Protein AF-A0A7C7V1A7-F1 (afdb_monomer_lite)

Sequence (77 aa):
MRIFDPHFFMESNWYRDEYGLDTISMGVTAAFLMECGQRGYISAKDIGYDLSWGNTEGVSRLLRETATMYRIREGMR

Radius of gyration: 13.04 Å; chains: 1; bounding box: 26×37×30 Å

Secondary structure (DSSP, 8-state):
-----HHHHHHHHHHHHHHT--HHHHHHHHHHHHHHHHTTSS-HHHHSS---TT-HHHHHHHHHHHHHHHHHHHTT-

Foldseek 3Di:
DADPDVVLVVVLVVLCVVLVHDPVVLVVVLVVVQVCCVVPVDDCVNVVHDSHHPPSVSSVVVSVVVSVVSVVVVVVD

pLDDT: mean 71.94, std 12.85, range [39.75, 87.0]

Structure (mmCIF, N/CA/C/O backbone):
data_AF-A0A7C7V1A7-F1
#
_entry.id   AF-A0A7C7V1A7-F1
#
loop_
_atom_site.group_PDB
_atom_site.id
_atom_site.type_symbol
_atom_site.label_atom_id
_atom_site.label_alt_id
_atom_site.label_comp_id
_atom_site.label_asym_id
_atom_site.label_entity_id
_atom_site.label_seq_id
_atom_site.pdbx_PDB_ins_code
_atom_site.Cartn_x
_atom_site.Cartn_y
_atom_site.Cartn_z
_atom_site.occupancy
_atom_site.B_iso_or_equiv
_atom_site.auth_seq_id
_atom_site.auth_comp_id
_atom_site.auth_asym_id
_atom_site.auth_atom_id
_atom_site.pdbx_PDB_model_num
ATOM 1 N N . MET A 1 1 ? -4.652 -15.918 0.184 1.00 40.28 1 MET A N 1
ATOM 2 C CA . MET A 1 1 ? -4.608 -15.953 -1.294 1.00 40.28 1 MET A CA 1
ATOM 3 C C . MET A 1 1 ? -3.446 -15.069 -1.735 1.00 40.28 1 MET A C 1
ATOM 5 O O . MET A 1 1 ? -3.389 -13.937 -1.276 1.00 40.28 1 MET A O 1
ATOM 9 N N . ARG A 1 2 ? -2.477 -15.581 -2.504 1.00 41.12 2 ARG A N 1
ATOM 10 C CA . ARG A 1 2 ? -1.366 -14.782 -3.065 1.00 41.12 2 ARG A CA 1
ATOM 11 C C . ARG A 1 2 ? -1.744 -14.345 -4.483 1.00 41.12 2 ARG A C 1
ATOM 13 O O . ARG A 1 2 ? -2.440 -15.089 -5.165 1.00 41.12 2 ARG A O 1
ATOM 20 N N . ILE A 1 3 ? -1.301 -13.163 -4.905 1.00 56.53 3 ILE A N 1
ATOM 21 C CA . ILE A 1 3 ? -1.547 -12.651 -6.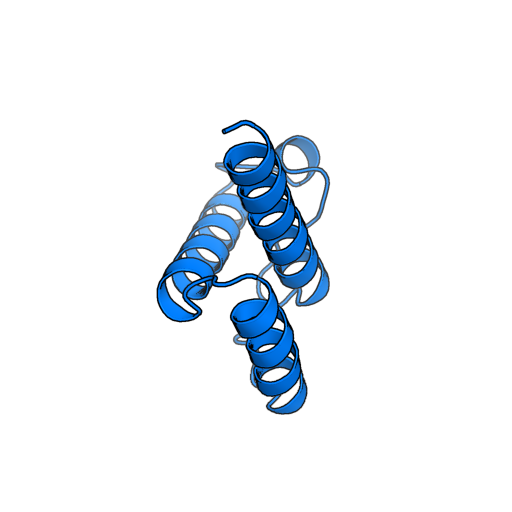259 1.00 56.53 3 ILE A CA 1
ATOM 22 C C . ILE A 1 3 ? -0.591 -13.391 -7.208 1.00 56.53 3 ILE A C 1
ATOM 24 O O . ILE A 1 3 ? 0.622 -13.275 -7.059 1.00 56.53 3 ILE A O 1
ATOM 28 N N . PHE A 1 4 ? -1.131 -14.188 -8.132 1.00 67.56 4 PHE A N 1
ATOM 29 C CA . PHE A 1 4 ? -0.378 -15.007 -9.100 1.00 67.56 4 PHE A CA 1
ATOM 30 C C . PHE A 1 4 ? -0.678 -14.604 -10.553 1.00 67.56 4 PHE A C 1
ATOM 32 O O . PHE A 1 4 ? -0.646 -15.434 -11.456 1.00 67.56 4 PHE A O 1
ATOM 39 N N . ASP A 1 5 ? -0.988 -13.328 -10.780 1.00 71.06 5 ASP A N 1
ATOM 40 C CA . ASP A 1 5 ? -1.255 -12.802 -12.116 1.00 71.06 5 ASP A CA 1
ATOM 41 C C . ASP A 1 5 ? 0.027 -12.190 -12.724 1.00 71.06 5 ASP A C 1
ATOM 43 O O . ASP A 1 5 ? 0.500 -11.157 -12.236 1.00 71.06 5 ASP A O 1
ATOM 47 N N . PRO A 1 6 ? 0.612 -12.796 -13.775 1.00 68.06 6 PRO A N 1
ATOM 48 C CA . PRO A 1 6 ? 1.814 -12.272 -14.418 1.00 68.06 6 PRO A CA 1
ATOM 49 C C . PRO A 1 6 ? 1.602 -10.913 -15.108 1.00 68.06 6 PRO A C 1
ATOM 51 O O . PRO A 1 6 ? 2.548 -10.127 -15.165 1.00 68.06 6 PRO A O 1
ATOM 54 N N . HIS A 1 7 ? 0.393 -10.586 -15.582 1.00 69.06 7 HIS A N 1
ATOM 55 C CA . HIS A 1 7 ? 0.102 -9.262 -16.144 1.00 69.06 7 HIS A CA 1
ATOM 56 C C . HIS A 1 7 ? 0.154 -8.180 -15.069 1.00 69.06 7 HIS A C 1
ATOM 58 O O . HIS A 1 7 ? 0.785 -7.142 -15.276 1.00 69.06 7 HIS A O 1
ATOM 64 N N . PHE A 1 8 ? 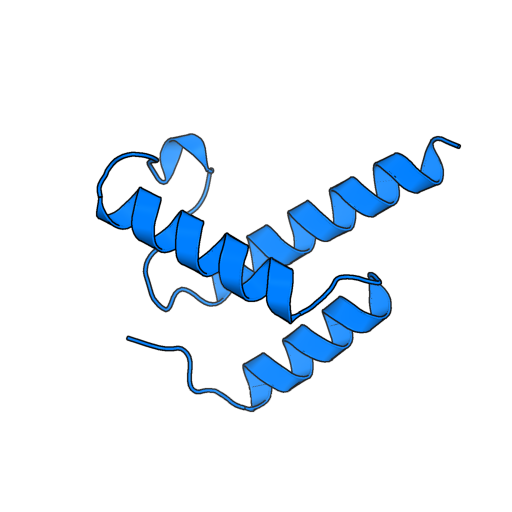-0.407 -8.460 -13.892 1.00 66.62 8 PHE A N 1
ATOM 65 C CA . PHE A 1 8 ? -0.341 -7.549 -12.750 1.00 66.62 8 PHE A CA 1
ATOM 66 C C . PHE A 1 8 ? 1.107 -7.269 -12.319 1.00 66.62 8 PHE A C 1
ATOM 68 O O . PHE A 1 8 ? 1.446 -6.131 -11.986 1.00 66.62 8 PHE A O 1
ATOM 75 N N . PHE A 1 9 ? 1.981 -8.281 -12.357 1.00 65.25 9 PHE A N 1
ATOM 76 C CA . PHE A 1 9 ? 3.405 -8.101 -12.062 1.00 65.25 9 PHE A CA 1
ATOM 77 C C . PHE A 1 9 ? 4.112 -7.216 -13.094 1.00 65.25 9 PHE A C 1
ATOM 79 O O . PHE A 1 9 ? 4.850 -6.317 -12.693 1.00 65.25 9 PHE A O 1
ATOM 86 N N . MET A 1 10 ? 3.881 -7.437 -14.392 1.00 69.06 10 MET A N 1
ATOM 87 C CA . MET A 1 10 ? 4.510 -6.643 -15.457 1.00 69.06 10 MET A CA 1
ATOM 88 C C . MET A 1 10 ? 4.063 -5.178 -15.427 1.00 69.06 10 MET A C 1
ATOM 90 O O . MET A 1 10 ? 4.899 -4.279 -15.489 1.00 69.06 10 MET A O 1
ATOM 94 N N . GLU A 1 11 ? 2.763 -4.928 -15.269 1.00 67.06 11 GLU A N 1
ATOM 95 C CA . GLU A 1 11 ? 2.214 -3.570 -15.214 1.00 67.06 11 GLU A CA 1
ATOM 96 C C . GLU A 1 11 ? 2.664 -2.833 -13.946 1.00 67.06 11 GLU A C 1
ATOM 98 O O . GLU A 1 11 ? 3.090 -1.678 -14.001 1.00 67.06 11 GLU A O 1
ATOM 103 N N . SER A 1 12 ? 2.672 -3.524 -12.802 1.00 60.50 12 SER A N 1
ATOM 104 C CA . SER A 1 12 ? 3.211 -2.968 -11.559 1.00 60.50 12 SER A CA 1
ATOM 105 C C . SER A 1 12 ? 4.694 -2.623 -11.678 1.00 60.50 12 SER A C 1
ATOM 107 O O . SER A 1 12 ? 5.119 -1.622 -11.108 1.00 60.50 12 SER A O 1
ATOM 109 N N . ASN A 1 13 ? 5.485 -3.428 -12.396 1.00 62.25 13 ASN A N 1
ATOM 110 C CA . ASN A 1 13 ? 6.908 -3.158 -12.584 1.00 62.25 13 ASN A CA 1
ATOM 111 C C . ASN A 1 13 ? 7.142 -1.944 -13.493 1.00 62.25 13 ASN A C 1
ATOM 113 O O . ASN A 1 13 ? 7.973 -1.108 -13.166 1.00 62.25 13 ASN A O 1
ATOM 117 N N . TRP A 1 14 ? 6.350 -1.790 -14.559 1.00 62.62 14 TRP A N 1
ATOM 118 C CA . TRP A 1 14 ? 6.397 -0.603 -15.419 1.00 62.62 14 TRP A CA 1
ATOM 119 C C . TRP A 1 14 ? 6.100 0.685 -14.641 1.00 62.62 14 TRP A C 1
ATOM 121 O O . TRP A 1 14 ? 6.849 1.655 -14.721 1.00 62.62 14 TRP A O 1
ATOM 131 N N . TYR A 1 15 ? 5.044 0.683 -13.819 1.00 59.84 15 TYR A N 1
ATOM 132 C CA . TYR A 1 15 ? 4.744 1.827 -12.957 1.00 59.84 15 TYR A CA 1
ATOM 133 C C . TYR A 1 15 ? 5.858 2.093 -11.934 1.00 59.84 15 TYR A C 1
ATOM 135 O O . TYR A 1 15 ? 6.140 3.245 -11.628 1.00 59.84 15 TYR A O 1
ATOM 143 N N . ARG A 1 16 ? 6.503 1.056 -11.394 1.00 56.62 16 ARG A N 1
ATOM 144 C CA . ARG A 1 16 ? 7.579 1.207 -10.401 1.00 56.62 16 ARG A CA 1
ATOM 145 C C . ARG A 1 16 ? 8.874 1.745 -10.990 1.00 56.62 16 ARG A C 1
ATOM 147 O O . ARG A 1 16 ? 9.492 2.574 -10.328 1.00 56.62 16 ARG A O 1
ATOM 154 N N . ASP A 1 17 ? 9.230 1.343 -12.206 1.00 59.69 17 ASP A N 1
ATOM 155 C CA . ASP A 1 17 ? 10.379 1.902 -12.926 1.00 59.69 17 ASP A CA 1
ATOM 156 C C . ASP A 1 17 ? 10.157 3.386 -13.247 1.00 59.69 17 ASP A C 1
ATOM 158 O O . ASP A 1 17 ? 11.039 4.203 -12.996 1.00 59.69 17 ASP A O 1
ATOM 162 N N . GLU A 1 18 ? 8.953 3.765 -13.691 1.00 61.62 18 GLU A N 1
ATOM 163 C CA . GLU A 1 18 ? 8.608 5.167 -13.976 1.00 61.62 18 GLU A CA 1
ATOM 164 C C . GLU A 1 18 ? 8.660 6.059 -12.717 1.00 61.62 18 GLU A C 1
ATOM 166 O O . GLU A 1 18 ? 8.962 7.250 -12.794 1.00 61.62 18 GLU A O 1
ATOM 171 N N . TYR A 1 19 ? 8.382 5.490 -11.538 1.00 61.62 19 TYR A N 1
ATOM 172 C CA . TYR A 1 19 ? 8.404 6.205 -10.256 1.00 61.62 19 TYR A CA 1
ATOM 173 C C . TYR A 1 19 ? 9.683 5.989 -9.428 1.00 61.62 19 TYR A C 1
ATOM 175 O O . TYR A 1 19 ? 9.789 6.556 -8.340 1.00 61.62 19 TYR A O 1
ATOM 183 N N . GLY A 1 20 ? 10.641 5.185 -9.904 1.00 59.12 20 GLY A N 1
ATOM 184 C CA . GLY A 1 20 ? 11.880 4.870 -9.184 1.00 59.12 20 GLY A CA 1
ATOM 185 C C . GLY A 1 20 ? 11.676 4.137 -7.848 1.00 59.12 20 GLY A C 1
ATOM 186 O O . GLY A 1 20 ? 12.457 4.326 -6.916 1.00 59.12 20 GLY A O 1
ATOM 187 N N . LEU A 1 21 ? 10.614 3.336 -7.717 1.00 62.06 21 LEU A N 1
ATOM 188 C CA . LEU A 1 21 ? 10.270 2.632 -6.477 1.00 62.06 21 LEU A CA 1
ATOM 189 C C . LEU A 1 21 ? 10.788 1.187 -6.477 1.00 62.06 21 LEU A C 1
ATOM 191 O O . LEU A 1 21 ? 10.528 0.427 -7.405 1.00 62.06 21 LEU A O 1
ATOM 195 N N . ASP A 1 22 ? 11.436 0.765 -5.387 1.00 71.12 22 ASP A N 1
ATOM 196 C CA . ASP A 1 22 ? 11.867 -0.628 -5.218 1.00 71.12 22 ASP A CA 1
ATOM 197 C C . ASP A 1 22 ? 10.667 -1.583 -5.061 1.00 71.12 22 ASP A C 1
ATOM 199 O O . ASP A 1 22 ? 9.918 -1.549 -4.077 1.00 71.12 22 ASP A O 1
ATOM 203 N N . THR A 1 23 ? 10.530 -2.486 -6.036 1.00 65.12 23 THR A N 1
ATOM 204 C CA . THR A 1 23 ? 9.528 -3.557 -6.088 1.00 65.12 23 THR A CA 1
ATOM 205 C C . THR A 1 23 ? 9.539 -4.453 -4.849 1.00 65.12 23 THR A C 1
ATOM 207 O O . THR A 1 23 ? 8.465 -4.867 -4.400 1.00 65.12 23 THR A O 1
ATOM 210 N N . ILE A 1 24 ? 10.710 -4.749 -4.277 1.00 77.44 24 ILE A N 1
ATOM 211 C CA . ILE A 1 24 ? 10.823 -5.679 -3.147 1.00 77.44 24 ILE A CA 1
ATOM 212 C C . ILE A 1 24 ? 10.315 -5.014 -1.871 1.00 77.44 24 ILE A C 1
ATOM 214 O O . ILE A 1 24 ? 9.393 -5.536 -1.237 1.00 77.44 24 ILE A O 1
ATOM 218 N N . SER A 1 25 ? 10.864 -3.848 -1.524 1.00 77.94 25 SER A N 1
ATOM 219 C CA . SER A 1 25 ? 10.460 -3.115 -0.321 1.00 77.94 25 SER A CA 1
ATOM 220 C C . SER A 1 25 ? 8.968 -2.795 -0.342 1.00 77.94 25 SER A C 1
ATOM 222 O O . SER A 1 25 ? 8.273 -3.024 0.646 1.00 77.94 25 SER A O 1
ATOM 224 N N . MET A 1 26 ? 8.440 -2.377 -1.495 1.00 80.06 26 MET A N 1
ATOM 225 C CA . MET A 1 26 ? 7.020 -2.070 -1.626 1.00 80.06 26 MET A CA 1
ATOM 226 C C . MET A 1 26 ? 6.127 -3.317 -1.494 1.00 80.06 26 MET A C 1
ATOM 228 O O . MET A 1 26 ? 5.093 -3.282 -0.824 1.00 80.06 26 MET A O 1
ATOM 232 N N . GLY A 1 27 ? 6.536 -4.457 -2.059 1.00 78.88 27 GLY A N 1
ATOM 233 C CA . GLY A 1 27 ? 5.820 -5.720 -1.866 1.00 78.88 27 GLY A CA 1
ATOM 234 C C . GLY A 1 27 ? 5.738 -6.136 -0.392 1.00 78.88 27 GLY A C 1
ATOM 235 O O . GLY A 1 27 ? 4.674 -6.549 0.075 1.00 78.88 27 GLY A O 1
ATOM 236 N N . VAL A 1 28 ? 6.836 -5.977 0.355 1.00 84.50 28 VAL A N 1
ATOM 237 C CA . VAL A 1 28 ? 6.896 -6.299 1.790 1.00 84.50 28 VAL A CA 1
ATOM 238 C C . VAL A 1 28 ? 6.045 -5.330 2.615 1.00 84.50 28 VAL A C 1
ATOM 240 O O . VAL A 1 28 ? 5.288 -5.780 3.474 1.00 84.50 28 VAL A O 1
ATOM 243 N N . THR A 1 29 ? 6.094 -4.024 2.334 1.00 85.44 29 THR A N 1
ATOM 244 C CA . THR A 1 29 ? 5.262 -3.024 3.024 1.00 85.44 29 THR A CA 1
ATOM 245 C C . THR A 1 29 ? 3.772 -3.276 2.805 1.00 85.44 29 THR A C 1
ATOM 247 O O . THR A 1 29 ? 3.004 -3.262 3.766 1.00 85.44 29 THR A O 1
ATOM 250 N N . ALA A 1 30 ? 3.353 -3.566 1.570 1.00 83.94 30 ALA A N 1
ATOM 251 C CA . ALA A 1 30 ? 1.961 -3.892 1.278 1.00 83.94 30 ALA A CA 1
ATOM 252 C C . ALA A 1 30 ? 1.513 -5.170 2.011 1.00 83.94 30 ALA A C 1
ATOM 254 O O . ALA A 1 30 ? 0.438 -5.189 2.606 1.00 83.94 30 ALA A O 1
ATOM 255 N N . ALA A 1 31 ? 2.344 -6.219 2.023 1.00 84.31 31 ALA A N 1
ATOM 256 C CA . ALA A 1 31 ? 2.054 -7.455 2.752 1.00 84.31 31 ALA A CA 1
ATOM 257 C C . ALA A 1 31 ? 1.929 -7.236 4.266 1.00 84.31 31 ALA A C 1
ATOM 259 O O . ALA A 1 31 ? 1.009 -7.767 4.887 1.00 84.31 31 ALA A O 1
ATOM 260 N N . PHE A 1 32 ? 2.805 -6.414 4.844 1.00 87.00 32 PHE A N 1
ATOM 261 C CA . PHE A 1 32 ? 2.742 -6.044 6.254 1.00 87.00 32 PHE A CA 1
ATOM 262 C C . PHE A 1 32 ? 1.447 -5.294 6.592 1.00 87.00 32 PHE A C 1
ATOM 264 O O . PHE A 1 32 ? 0.776 -5.630 7.564 1.00 87.00 32 PHE A O 1
ATOM 271 N N . LEU A 1 33 ? 1.041 -4.330 5.760 1.00 84.75 33 LEU A N 1
ATOM 272 C CA . LEU A 1 33 ? -0.213 -3.597 5.953 1.00 84.75 33 LEU A CA 1
ATOM 273 C C . LEU A 1 33 ? -1.44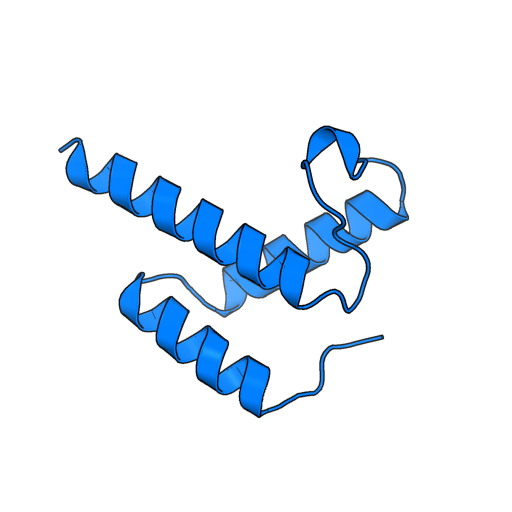0 -4.513 5.830 1.00 84.75 33 LEU A C 1
ATOM 275 O O . LEU A 1 33 ? -2.343 -4.430 6.661 1.00 84.75 33 LEU A O 1
ATOM 279 N N . MET A 1 34 ? -1.456 -5.435 4.864 1.00 86.00 34 MET A N 1
ATOM 280 C CA . MET A 1 34 ? -2.525 -6.437 4.750 1.00 86.00 34 MET A CA 1
ATOM 281 C C . MET A 1 34 ? -2.616 -7.317 6.010 1.00 86.00 34 MET A C 1
ATOM 283 O O . MET A 1 34 ? -3.711 -7.610 6.495 1.00 86.00 34 MET A O 1
ATOM 287 N N . GLU A 1 35 ? -1.476 -7.699 6.590 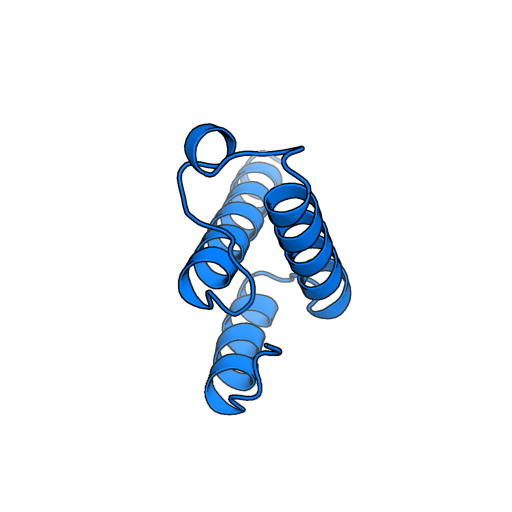1.00 85.75 35 GLU A N 1
ATOM 288 C CA . GLU A 1 35 ? -1.434 -8.460 7.841 1.00 85.75 35 GLU A CA 1
ATOM 289 C C . GLU A 1 35 ? -1.918 -7.637 9.045 1.00 85.75 35 GLU A C 1
ATOM 291 O O . GLU A 1 35 ? -2.698 -8.134 9.863 1.00 85.75 35 GLU A O 1
ATOM 296 N N . CYS A 1 36 ? -1.511 -6.371 9.147 1.00 85.25 36 CYS A N 1
ATOM 297 C CA . CYS A 1 36 ? -1.995 -5.456 10.179 1.00 85.25 36 CYS A CA 1
ATOM 298 C C . CYS A 1 36 ? -3.514 -5.251 10.089 1.00 85.25 36 CYS A C 1
ATOM 300 O O . CYS A 1 36 ? -4.182 -5.227 11.125 1.00 85.25 36 CYS A O 1
ATOM 302 N N . GLY A 1 37 ? -4.056 -5.161 8.870 1.00 84.25 37 GLY A N 1
ATOM 303 C CA . GLY A 1 37 ? -5.493 -5.087 8.618 1.00 84.25 37 GLY A CA 1
ATOM 304 C C . GLY A 1 37 ? -6.223 -6.350 9.068 1.00 84.25 37 GLY A C 1
ATOM 305 O O . GLY A 1 37 ? -7.200 -6.280 9.810 1.00 84.25 37 GLY A O 1
ATOM 306 N N . GLN A 1 38 ? -5.694 -7.524 8.712 1.00 83.00 38 GLN A N 1
ATOM 307 C CA . GLN A 1 38 ? -6.263 -8.808 9.127 1.00 83.00 38 GLN A CA 1
ATOM 308 C C . GLN A 1 38 ? -6.254 -8.998 10.653 1.00 83.00 38 GLN A C 1
ATOM 310 O O . GLN A 1 38 ? -7.188 -9.573 11.210 1.00 83.00 38 GLN A O 1
ATOM 315 N N . ARG A 1 39 ? -5.202 -8.533 11.334 1.00 85.81 39 ARG A N 1
ATOM 316 C CA . ARG A 1 39 ? -5.068 -8.622 12.797 1.00 85.81 39 ARG A CA 1
ATOM 317 C C . ARG A 1 39 ? -5.847 -7.531 13.548 1.00 85.81 39 ARG A C 1
ATOM 319 O O . ARG A 1 39 ? -5.885 -7.570 14.774 1.00 85.81 39 ARG A O 1
ATOM 326 N N . GLY A 1 40 ? -6.470 -6.585 12.838 1.00 84.44 40 GLY A N 1
ATOM 327 C CA . GLY A 1 40 ? -7.280 -5.512 13.420 1.00 84.44 40 GLY A CA 1
ATOM 328 C C . GLY A 1 40 ? -6.482 -4.335 13.989 1.00 84.44 40 GLY A C 1
ATOM 329 O O . GLY A 1 40 ? -7.036 -3.544 14.746 1.00 84.44 40 GLY A O 1
ATOM 330 N N . TYR A 1 41 ? -5.195 -4.207 13.646 1.00 84.00 41 TYR A N 1
ATOM 331 C CA . TYR A 1 41 ? -4.369 -3.066 14.064 1.00 84.00 41 TYR A CA 1
ATOM 332 C C . TYR A 1 41 ? -4.654 -1.796 13.259 1.00 84.00 41 TYR A C 1
ATOM 334 O O . TYR A 1 41 ? -4.434 -0.698 13.759 1.00 84.00 41 TYR A O 1
ATOM 342 N N . ILE A 1 42 ? -5.122 -1.951 12.021 1.00 83.31 42 ILE A N 1
ATOM 343 C CA . ILE A 1 42 ? -5.526 -0.861 11.131 1.00 83.31 42 ILE A CA 1
ATOM 344 C C . ILE A 1 42 ? -6.839 -1.241 10.453 1.00 83.31 42 ILE A C 1
ATOM 346 O O . ILE A 1 42 ? -7.030 -2.391 10.062 1.00 83.31 42 ILE A O 1
ATOM 350 N N . SER A 1 43 ? -7.762 -0.292 10.326 1.00 79.56 43 SER A N 1
ATOM 351 C CA . SER A 1 43 ? -9.039 -0.508 9.647 1.00 79.56 43 SER A CA 1
ATOM 352 C C . SER A 1 43 ? -9.051 0.152 8.269 1.00 79.56 43 SER A C 1
ATOM 354 O O . SER A 1 43 ? -8.339 1.124 8.019 1.00 79.56 43 SER A O 1
ATOM 356 N N . ALA A 1 44 ? -9.934 -0.307 7.378 1.00 78.38 44 ALA A N 1
ATOM 357 C CA . ALA A 1 44 ? -10.169 0.359 6.091 1.00 78.38 44 ALA A CA 1
ATOM 358 C C . ALA A 1 44 ? -10.599 1.833 6.252 1.00 78.38 44 ALA A C 1
ATOM 360 O O . ALA A 1 44 ? -10.456 2.629 5.329 1.00 78.38 44 ALA A O 1
ATOM 361 N N . LYS A 1 45 ? -11.102 2.215 7.434 1.00 78.50 45 LYS A N 1
ATOM 362 C CA . LYS A 1 45 ? -11.445 3.600 7.767 1.00 78.50 45 LYS A CA 1
ATOM 363 C C . LYS A 1 45 ? -10.207 4.456 8.053 1.00 78.50 45 LYS A C 1
ATOM 365 O O . LYS A 1 45 ? -10.229 5.640 7.741 1.00 78.50 45 LYS A O 1
ATOM 370 N N . ASP A 1 46 ? -9.149 3.859 8.600 1.00 80.81 46 ASP A N 1
ATOM 371 C CA . ASP A 1 46 ? -7.876 4.539 8.877 1.00 80.81 46 ASP A CA 1
ATOM 372 C C . ASP A 1 46 ? -7.049 4.714 7.599 1.00 80.81 46 ASP A C 1
ATOM 374 O O . ASP A 1 46 ? -6.387 5.731 7.417 1.00 80.81 46 ASP A O 1
ATOM 378 N N . ILE A 1 47 ? -7.117 3.728 6.699 1.00 80.50 47 ILE A N 1
ATOM 379 C CA . ILE A 1 47 ? -6.379 3.730 5.429 1.00 80.50 47 ILE A CA 1
ATOM 380 C C . ILE A 1 47 ? -7.168 4.450 4.317 1.00 80.50 47 ILE A C 1
ATOM 382 O O . ILE A 1 47 ? -6.595 4.956 3.357 1.00 80.50 47 ILE A O 1
ATOM 386 N N . GLY A 1 48 ? -8.497 4.516 4.439 1.00 81.94 48 GLY A N 1
ATOM 387 C CA . GLY A 1 48 ? -9.399 5.115 3.450 1.00 81.94 48 GLY A CA 1
ATOM 388 C C . GLY A 1 48 ? -9.792 4.183 2.296 1.00 81.94 48 GLY A C 1
ATOM 389 O O . GLY A 1 48 ? -10.549 4.590 1.413 1.00 81.94 48 GLY A O 1
ATOM 390 N N . TYR A 1 49 ? -9.296 2.945 2.284 1.00 83.50 49 TYR A N 1
ATOM 391 C CA . TYR A 1 49 ? -9.650 1.890 1.334 1.00 83.50 49 TYR A CA 1
ATOM 392 C C . TYR A 1 49 ? -9.386 0.505 1.935 1.00 83.50 49 TYR A C 1
ATOM 394 O O . TYR A 1 49 ? -8.720 0.372 2.962 1.00 83.50 49 TYR A O 1
ATOM 402 N N . ASP A 1 50 ? -9.940 -0.529 1.302 1.00 79.88 50 ASP A N 1
ATOM 403 C CA . ASP A 1 50 ? -9.737 -1.910 1.731 1.00 79.88 50 ASP A CA 1
ATOM 404 C C . ASP A 1 50 ? -8.377 -2.450 1.262 1.00 79.88 50 ASP A C 1
ATOM 406 O O . ASP A 1 50 ? -8.013 -2.354 0.089 1.00 79.88 50 ASP A O 1
ATOM 410 N N . LEU A 1 51 ? -7.645 -3.039 2.204 1.00 82.44 51 LEU A N 1
ATOM 411 C CA . LEU A 1 51 ? -6.327 -3.653 2.029 1.00 82.44 51 LEU A CA 1
ATOM 412 C C . LEU A 1 51 ? -6.397 -5.116 2.482 1.00 82.44 51 LEU A C 1
ATOM 414 O O . LEU A 1 51 ? -5.586 -5.608 3.264 1.00 82.44 51 LEU A O 1
ATOM 418 N N . SER A 1 52 ? -7.428 -5.813 2.016 1.00 80.81 52 SER A N 1
ATOM 419 C CA . SER A 1 52 ? -7.593 -7.244 2.226 1.00 80.81 52 SER A CA 1
ATOM 420 C C . SER A 1 52 ? -6.624 -8.056 1.357 1.00 80.81 52 SER A C 1
ATOM 422 O O . SER A 1 52 ? -6.182 -7.635 0.284 1.00 80.81 52 SER A O 1
ATOM 424 N N . TRP A 1 53 ? -6.269 -9.254 1.827 1.00 78.81 53 TRP A N 1
ATOM 425 C CA . TRP A 1 53 ? -5.357 -10.141 1.106 1.00 78.81 53 TRP A CA 1
ATOM 426 C C . TRP A 1 53 ? -5.863 -10.470 -0.299 1.00 78.81 53 TRP A C 1
ATOM 428 O O . TRP A 1 53 ? -6.905 -11.103 -0.461 1.00 78.81 53 TRP A O 1
ATOM 438 N N . GLY A 1 54 ? -5.059 -10.128 -1.307 1.00 77.19 54 GLY A N 1
ATOM 439 C CA . GLY A 1 54 ? -5.390 -10.359 -2.715 1.00 77.19 54 GLY A CA 1
ATOM 440 C C . GLY A 1 54 ? -6.147 -9.209 -3.381 1.00 77.19 54 GLY A C 1
ATOM 441 O O . GLY A 1 54 ? -6.469 -9.326 -4.559 1.00 77.19 54 GLY A O 1
ATOM 442 N N . ASN A 1 55 ? -6.388 -8.100 -2.675 1.00 81.06 55 ASN A N 1
ATOM 443 C CA . ASN A 1 55 ? -6.958 -6.893 -3.261 1.00 81.06 55 ASN A CA 1
ATOM 444 C C . ASN A 1 55 ? -5.884 -6.123 -4.049 1.00 81.06 55 ASN A C 1
ATOM 446 O O . ASN A 1 55 ? -5.135 -5.305 -3.510 1.00 81.06 55 ASN A O 1
ATOM 450 N N . THR A 1 56 ? -5.796 -6.419 -5.344 1.00 76.50 56 THR A N 1
ATOM 451 C CA . THR A 1 56 ? -4.858 -5.782 -6.276 1.00 76.50 56 THR A CA 1
ATOM 452 C C . THR A 1 56 ? -5.090 -4.279 -6.392 1.00 76.50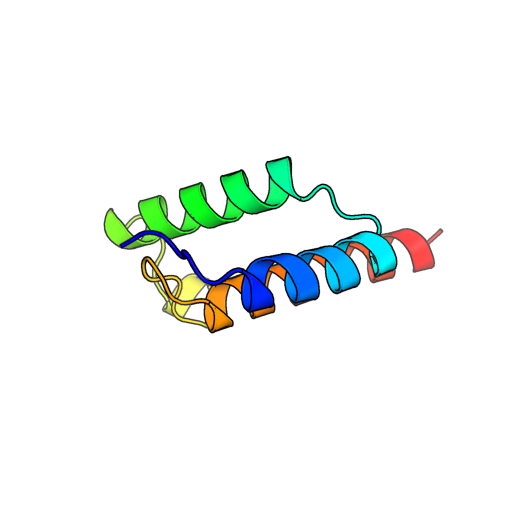 56 THR A C 1
ATOM 454 O O . THR A 1 56 ? -4.125 -3.525 -6.463 1.00 76.50 56 THR A O 1
ATOM 457 N N . GLU A 1 57 ? -6.341 -3.826 -6.341 1.00 80.88 57 GLU A N 1
ATOM 458 C CA . GLU A 1 57 ? -6.695 -2.415 -6.492 1.00 80.88 57 GLU A CA 1
ATOM 459 C C . GLU A 1 57 ? -6.268 -1.572 -5.282 1.00 80.88 57 GLU A C 1
ATOM 461 O O . GLU A 1 57 ? -5.698 -0.489 -5.448 1.00 80.88 57 GLU A O 1
ATOM 466 N N . GLY A 1 58 ? -6.425 -2.109 -4.068 1.00 82.62 58 GLY A N 1
ATOM 467 C CA . GLY A 1 58 ? -5.895 -1.497 -2.848 1.00 82.62 58 GLY A CA 1
ATOM 468 C C . GLY A 1 58 ? -4.368 -1.363 -2.885 1.00 82.62 58 GLY A C 1
ATOM 469 O O . GLY A 1 58 ? -3.825 -0.301 -2.578 1.00 82.62 58 GLY A O 1
ATOM 470 N N . VAL A 1 59 ? -3.663 -2.400 -3.348 1.00 81.75 59 VAL A N 1
ATOM 471 C CA . VAL A 1 59 ? -2.195 -2.369 -3.495 1.00 81.75 59 VAL A CA 1
ATOM 472 C C . VAL A 1 59 ? -1.753 -1.383 -4.583 1.00 81.75 59 VAL A C 1
ATOM 474 O O . VAL A 1 59 ? -0.791 -0.639 -4.381 1.00 81.75 59 VAL A O 1
ATOM 477 N N . SER A 1 60 ? -2.455 -1.320 -5.718 1.00 79.81 60 SER A N 1
ATOM 478 C CA . SER A 1 60 ? -2.183 -0.340 -6.777 1.00 79.81 60 SER A CA 1
ATOM 479 C C . SER A 1 60 ? -2.409 1.095 -6.305 1.00 79.81 60 SER A C 1
ATOM 481 O O . SER A 1 60 ? -1.657 1.992 -6.689 1.00 79.81 60 SER A O 1
ATOM 483 N N . ARG A 1 61 ? -3.411 1.336 -5.454 1.00 82.94 61 ARG A N 1
ATOM 484 C CA . ARG A 1 61 ? -3.649 2.658 -4.867 1.00 82.94 61 ARG A CA 1
ATOM 485 C C . ARG A 1 61 ? -2.549 3.052 -3.884 1.00 82.94 61 ARG A C 1
ATOM 487 O O . ARG A 1 61 ? -2.000 4.143 -4.020 1.00 82.94 61 ARG A O 1
ATOM 494 N N . LEU A 1 62 ? -2.157 2.140 -2.994 1.00 82.94 62 LEU A N 1
ATOM 495 C CA . LEU A 1 62 ? -1.025 2.326 -2.082 1.00 82.94 62 LEU A CA 1
ATOM 496 C C . LEU A 1 62 ? 0.269 2.657 -2.845 1.00 82.94 62 LEU A C 1
ATOM 498 O O . LEU A 1 62 ? 1.029 3.539 -2.441 1.00 82.94 62 LEU A O 1
ATOM 502 N N . LEU A 1 63 ? 0.499 1.988 -3.981 1.00 80.25 63 LEU A N 1
ATOM 503 C CA . LEU A 1 63 ? 1.632 2.260 -4.868 1.00 80.25 63 LEU A CA 1
ATOM 504 C C . LEU A 1 63 ? 1.593 3.690 -5.413 1.00 80.25 63 LEU A C 1
ATOM 506 O O . LEU A 1 63 ? 2.592 4.402 -5.330 1.00 80.25 63 LEU A O 1
ATOM 510 N N . ARG A 1 64 ? 0.443 4.122 -5.946 1.00 79.38 64 ARG A N 1
ATOM 511 C CA . ARG A 1 64 ? 0.280 5.476 -6.495 1.00 79.38 64 ARG A CA 1
ATOM 512 C C . ARG A 1 64 ? 0.433 6.550 -5.419 1.00 79.38 64 ARG A C 1
ATOM 514 O O . ARG A 1 64 ? 1.059 7.571 -5.689 1.00 79.38 64 ARG A O 1
ATOM 521 N N . GLU A 1 65 ? -0.097 6.336 -4.217 1.00 80.75 65 GLU A N 1
ATOM 522 C CA . GLU A 1 65 ? 0.039 7.278 -3.094 1.00 80.75 65 GLU A CA 1
ATOM 523 C C . GLU A 1 65 ? 1.498 7.390 -2.634 1.00 80.75 65 GLU A C 1
ATOM 525 O O . GLU A 1 65 ? 2.012 8.499 -2.475 1.00 80.75 65 GLU A O 1
ATOM 530 N N . THR A 1 66 ? 2.199 6.257 -2.526 1.00 79.19 66 THR A N 1
ATOM 531 C CA . THR A 1 66 ? 3.631 6.219 -2.190 1.00 79.19 66 THR A CA 1
ATOM 532 C C . THR A 1 66 ? 4.461 6.938 -3.256 1.00 79.19 66 THR A C 1
ATOM 534 O O . THR A 1 66 ? 5.253 7.821 -2.930 1.00 79.19 66 THR A O 1
ATOM 537 N N . ALA A 1 67 ? 4.223 6.640 -4.537 1.00 71.88 67 ALA A N 1
ATOM 538 C CA . ALA A 1 67 ? 4.882 7.299 -5.665 1.00 71.88 67 ALA A CA 1
ATOM 539 C C . ALA A 1 67 ? 4.618 8.814 -5.708 1.00 71.88 67 ALA A C 1
ATOM 541 O O . ALA A 1 67 ? 5.531 9.615 -5.915 1.00 71.88 67 ALA A O 1
ATOM 542 N N . THR A 1 68 ? 3.371 9.228 -5.470 1.00 72.56 68 THR A N 1
ATOM 543 C CA . THR A 1 68 ? 2.984 10.646 -5.464 1.00 72.56 68 THR A CA 1
ATOM 544 C C . THR A 1 68 ? 3.662 11.398 -4.320 1.00 72.56 68 THR A C 1
ATOM 546 O O . THR A 1 68 ? 4.179 12.494 -4.534 1.00 72.56 68 THR A O 1
ATOM 549 N N . MET A 1 69 ? 3.736 10.801 -3.127 1.00 63.41 69 MET A N 1
ATOM 550 C CA . MET A 1 69 ? 4.451 11.386 -1.987 1.00 63.41 69 MET A CA 1
ATOM 551 C C . MET A 1 69 ? 5.951 11.551 -2.256 1.00 63.41 69 MET A C 1
ATOM 553 O O . MET A 1 69 ? 6.523 12.573 -1.870 1.00 63.41 69 MET A O 1
ATOM 557 N N . TYR A 1 70 ? 6.581 10.602 -2.957 1.00 56.09 70 TYR A N 1
ATOM 558 C CA . TYR A 1 70 ? 7.965 10.750 -3.420 1.00 56.09 70 TYR A CA 1
ATOM 559 C C . TYR A 1 70 ? 8.117 11.944 -4.371 1.00 56.09 70 TYR A C 1
ATOM 561 O O . TYR A 1 70 ? 9.010 12.769 -4.180 1.00 56.09 70 TYR A O 1
ATOM 569 N N . ARG A 1 71 ? 7.194 12.114 -5.326 1.00 50.25 71 ARG A N 1
ATOM 570 C CA . ARG A 1 71 ? 7.254 13.217 -6.297 1.00 50.25 71 ARG A CA 1
ATOM 571 C C . ARG A 1 71 ? 7.048 14.602 -5.678 1.00 50.25 71 ARG A C 1
ATOM 573 O O . ARG A 1 71 ? 7.711 15.550 -6.089 1.00 50.25 71 ARG A O 1
ATOM 580 N N . ILE A 1 72 ? 6.177 14.730 -4.675 1.00 55.50 72 ILE A N 1
ATOM 581 C CA . ILE A 1 72 ? 5.977 16.000 -3.951 1.00 55.50 72 ILE A CA 1
ATOM 582 C C . ILE A 1 72 ? 7.223 16.352 -3.125 1.00 55.50 72 ILE A C 1
ATOM 584 O O . ILE A 1 72 ? 7.583 17.522 -3.029 1.0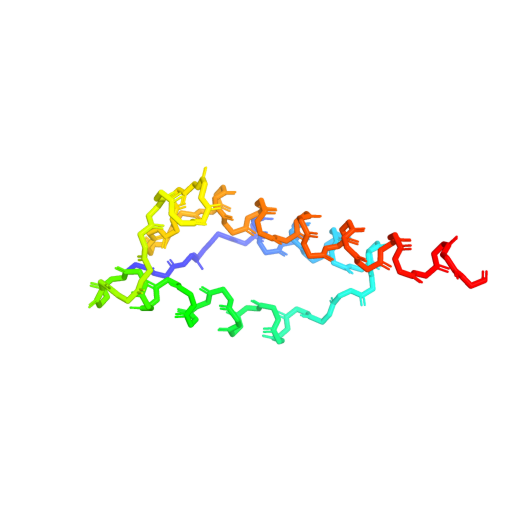0 55.50 72 ILE A O 1
ATOM 588 N N . ARG A 1 73 ? 7.910 15.354 -2.554 1.00 48.84 73 ARG A N 1
ATOM 589 C CA . ARG A 1 73 ? 9.139 15.572 -1.776 1.00 48.84 73 ARG A CA 1
ATOM 590 C C . ARG A 1 73 ? 10.354 15.912 -2.636 1.00 48.84 73 ARG A C 1
ATOM 592 O O . ARG A 1 73 ? 11.168 16.719 -2.197 1.00 48.84 73 ARG A O 1
ATOM 599 N N . GLU A 1 74 ? 10.471 15.341 -3.832 1.00 52.19 74 GLU A N 1
ATOM 600 C CA . GLU A 1 74 ? 11.552 15.677 -4.770 1.00 52.19 74 GLU A CA 1
ATOM 601 C C . GLU A 1 74 ? 11.311 16.997 -5.516 1.00 52.19 74 GLU A C 1
ATOM 603 O O . GLU A 1 74 ? 12.261 17.728 -5.765 1.00 52.19 74 GLU A O 1
ATOM 608 N N . GLY A 1 75 ? 10.053 17.364 -5.797 1.00 46.12 75 GLY A N 1
ATOM 609 C CA . GLY A 1 75 ? 9.693 18.670 -6.372 1.00 46.12 75 GLY A CA 1
ATOM 610 C C . GLY A 1 75 ? 9.708 19.844 -5.379 1.00 46.12 75 GLY A C 1
ATOM 611 O O . GLY A 1 75 ? 9.422 20.973 -5.767 1.00 46.12 75 GLY A O 1
ATOM 612 N N . MET A 1 76 ? 10.011 19.580 -4.104 1.00 42.84 76 MET A N 1
ATOM 613 C CA . MET A 1 76 ? 10.191 20.572 -3.034 1.00 42.84 76 MET A CA 1
ATOM 614 C C . MET A 1 76 ? 11.673 20.813 -2.681 1.00 42.84 76 MET A C 1
ATOM 616 O O . MET A 1 76 ? 11.972 21.357 -1.613 1.00 42.84 76 MET A O 1
ATOM 620 N N . ARG A 1 77 ? 12.601 20.407 -3.553 1.00 39.75 77 ARG A N 1
ATOM 621 C CA . ARG A 1 77 ? 14.018 20.781 -3.484 1.00 39.75 77 ARG A CA 1
ATOM 622 C C . ARG A 1 77 ? 14.401 21.737 -4.600 1.00 39.75 77 ARG A C 1
ATOM 624 O O . ARG A 1 77 ? 13.916 21.541 -5.732 1.00 39.75 77 ARG A O 1
#